Protein AF-A0A352VSC0-F1 (afdb_monomer_lite)

Foldseek 3Di:
DPDDPDPDDDDPPQLCCCVVPVPPVRWDWDWDWDWAAADVVPPDWDDPDQWIWDHDPGTITTDGGTHTRDDDPDDDPVRVVVRVVVVVVVVVVVD

Radius of gyration: 18.79 Å; chains: 1; bounding box: 51×26×47 Å

Secondary structure (DSSP, 8-state):
-TT---S------GGGHHHHH--TT---EE---EEEPP-TT----EEETTEEEEEETTEEEEE---EET----S--HHHHHHHHHHHHHHHHTT-

Sequence (95 aa):
MLALPEALIVNCTGLGSKELFGDDELIPIKGQLTVLLPQPEVDYLIGASGLSMIPRQDGILLGQTWERGESSLEPNATEAQRVMDGLTQFFADME

Structure (mmCIF, N/CA/C/O backbone):
data_AF-A0A352VSC0-F1
#
_entry.id   AF-A0A352VSC0-F1
#
loop_
_atom_site.group_PDB
_atom_site.id
_atom_site.type_symbol
_atom_site.label_atom_id
_atom_site.label_alt_id
_atom_site.label_comp_id
_atom_site.label_asym_id
_atom_site.label_entity_id
_atom_site.label_seq_id
_atom_site.pdbx_PDB_ins_code
_atom_site.Cartn_x
_atom_site.Cartn_y
_atom_site.Cartn_z
_atom_site.occupancy
_atom_site.B_iso_or_equiv
_atom_site.auth_seq_id
_atom_site.auth_comp_id
_atom_site.auth_asym_id
_atom_site.auth_atom_id
_atom_site.pdbx_PDB_model_num
ATOM 1 N N . MET A 1 1 ? -20.911 5.347 23.620 1.00 53.41 1 MET A N 1
ATOM 2 C CA . MET A 1 1 ? -20.990 3.951 23.133 1.00 53.41 1 MET A CA 1
ATOM 3 C C . MET A 1 1 ? -22.152 3.139 23.725 1.00 53.41 1 MET A C 1
ATOM 5 O O . MET A 1 1 ? -22.608 2.220 23.068 1.00 53.41 1 MET A O 1
ATOM 9 N N . LEU A 1 2 ? -22.693 3.479 24.904 1.00 55.59 2 LEU A N 1
ATOM 10 C CA . LEU A 1 2 ? -23.771 2.725 25.582 1.00 55.59 2 LEU A CA 1
ATOM 11 C C . LEU A 1 2 ? -25.211 2.975 25.051 1.00 55.59 2 LEU A C 1
ATOM 13 O O . LEU A 1 2 ? -26.152 2.950 25.835 1.00 55.59 2 LEU A O 1
ATOM 17 N N . ALA A 1 3 ? -25.407 3.263 23.759 1.00 75.00 3 ALA A N 1
ATOM 18 C CA . ALA A 1 3 ? -26.723 3.682 23.233 1.00 75.00 3 ALA A CA 1
ATOM 19 C C . ALA A 1 3 ? -27.174 2.982 21.939 1.00 75.00 3 ALA A C 1
ATOM 21 O O . ALA A 1 3 ? -28.207 3.350 21.385 1.00 75.00 3 ALA A O 1
ATOM 22 N N . LEU A 1 4 ? -26.415 2.007 21.439 1.00 84.38 4 LEU A N 1
ATOM 23 C CA . LEU A 1 4 ? -26.784 1.291 20.221 1.00 84.38 4 LEU A CA 1
ATOM 24 C C . LEU A 1 4 ? -27.733 0.124 20.552 1.00 84.38 4 LEU A C 1
ATOM 26 O O . LEU A 1 4 ? -27.473 -0.595 21.520 1.00 84.38 4 LEU A O 1
ATOM 30 N N . PRO A 1 5 ? -28.842 -0.048 19.808 1.00 89.00 5 PRO A N 1
ATOM 31 C CA . PRO A 1 5 ? -29.795 -1.136 20.034 1.00 89.00 5 PRO A CA 1
ATOM 32 C C . PRO A 1 5 ? -29.252 -2.516 19.625 1.00 89.00 5 PRO A C 1
ATOM 34 O O . PRO A 1 5 ? -29.835 -3.535 19.995 1.00 89.00 5 PRO A O 1
ATOM 37 N N . GLU A 1 6 ? -28.163 -2.575 18.857 1.00 93.31 6 GLU A N 1
ATOM 38 C CA . GLU A 1 6 ? -27.540 -3.817 18.411 1.00 93.31 6 GLU A CA 1
ATOM 39 C C . GLU A 1 6 ? -26.897 -4.588 19.574 1.00 93.31 6 GLU A C 1
ATOM 41 O O . GLU A 1 6 ? -26.112 -4.054 20.356 1.00 93.31 6 GLU A O 1
ATOM 46 N N . ALA A 1 7 ? -27.178 -5.892 19.650 1.00 92.69 7 ALA A N 1
ATOM 47 C CA . ALA A 1 7 ? -26.654 -6.766 20.703 1.00 92.69 7 ALA A CA 1
ATOM 48 C C . ALA A 1 7 ? -25.159 -7.115 20.543 1.00 92.69 7 ALA A C 1
ATOM 50 O O . ALA A 1 7 ? -24.527 -7.565 21.498 1.00 92.69 7 ALA A O 1
ATOM 51 N N . LEU A 1 8 ? -24.599 -6.942 19.341 1.00 93.38 8 LEU A N 1
ATOM 52 C CA . LEU A 1 8 ? -23.199 -7.211 19.022 1.00 93.38 8 LEU A CA 1
ATOM 53 C C . LEU A 1 8 ? -22.705 -6.210 17.978 1.00 93.38 8 LEU A C 1
ATOM 55 O O . LEU A 1 8 ? -23.382 -5.956 16.985 1.00 93.38 8 LEU A O 1
ATOM 59 N N . ILE A 1 9 ? -21.487 -5.711 18.179 1.00 92.19 9 ILE A N 1
ATOM 60 C CA . ILE A 1 9 ? -20.781 -4.850 17.231 1.00 92.19 9 ILE A CA 1
ATOM 61 C C . ILE A 1 9 ? -19.433 -5.497 16.924 1.00 92.19 9 ILE A C 1
ATOM 63 O O . ILE A 1 9 ? -18.682 -5.836 17.837 1.00 92.19 9 ILE A O 1
ATOM 67 N N . VAL A 1 10 ? -19.118 -5.641 15.637 1.00 95.31 10 VAL A N 1
ATOM 68 C CA . VAL A 1 10 ? -17.796 -6.068 15.167 1.00 95.31 10 VAL A CA 1
ATOM 69 C C . VAL A 1 10 ? -17.082 -4.843 14.600 1.00 95.31 10 VAL A C 1
ATOM 71 O O . VAL A 1 10 ? -17.478 -4.311 13.565 1.00 95.31 10 VAL A O 1
ATOM 74 N N . ASN A 1 11 ? -16.049 -4.366 15.296 1.00 94.12 11 ASN A N 1
ATOM 75 C CA . ASN A 1 11 ? -15.253 -3.230 14.838 1.00 94.12 11 ASN A CA 1
ATOM 76 C C . ASN A 1 11 ? -14.201 -3.683 13.805 1.00 94.12 11 ASN A C 1
ATOM 78 O O . ASN A 1 11 ? -13.231 -4.348 14.159 1.00 94.12 11 ASN A O 1
ATOM 82 N N . CYS A 1 12 ? -14.375 -3.285 12.541 1.00 97.00 12 CYS A N 1
ATOM 83 C CA . C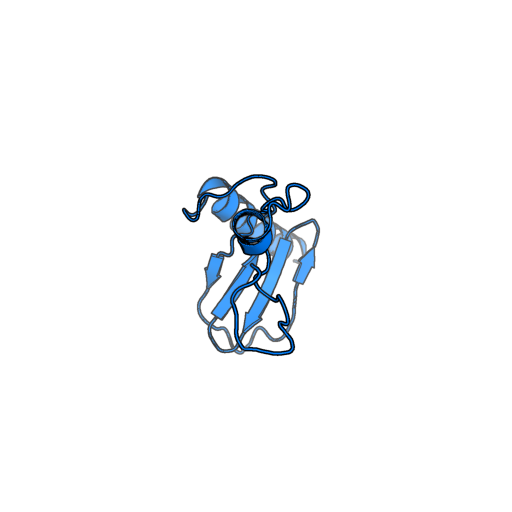YS A 1 12 ? -13.432 -3.527 11.438 1.00 97.00 12 CYS A CA 1
ATOM 84 C C . CYS A 1 12 ? -12.984 -2.221 10.760 1.00 97.00 12 CYS A C 1
ATOM 86 O O . CYS A 1 12 ? -12.752 -2.183 9.555 1.00 97.00 12 CYS A O 1
ATOM 88 N N . THR A 1 13 ? -12.898 -1.127 11.518 1.00 96.88 13 THR A N 1
ATOM 89 C CA . THR A 1 13 ? -12.639 0.221 10.972 1.00 96.88 13 THR A CA 1
ATOM 90 C C . THR A 1 13 ? -11.164 0.518 10.679 1.00 96.88 13 THR A C 1
ATOM 92 O O . THR A 1 13 ? -10.832 1.613 10.223 1.00 96.88 13 THR A O 1
ATOM 95 N N . GLY A 1 14 ? -10.268 -0.449 10.908 1.00 96.69 14 GLY A N 1
ATOM 96 C CA . GLY A 1 14 ? -8.836 -0.316 10.631 1.00 96.69 14 GLY A CA 1
ATOM 97 C C . GLY A 1 14 ? -8.222 0.883 11.354 1.00 96.69 14 GLY A C 1
ATOM 98 O O . GLY A 1 14 ? -8.498 1.107 12.531 1.00 96.69 14 GLY A O 1
ATOM 99 N N . LEU A 1 15 ? -7.437 1.692 10.633 1.00 96.50 15 LEU A N 1
ATOM 100 C CA . LEU A 1 15 ? -6.800 2.900 11.176 1.00 96.50 15 LEU A CA 1
ATOM 101 C C . LEU A 1 15 ? -7.811 3.894 11.790 1.00 96.50 15 LEU A C 1
ATOM 103 O O . LEU A 1 15 ? -7.462 4.628 12.710 1.00 96.50 15 LEU A O 1
ATOM 107 N N . GLY A 1 16 ? -9.075 3.878 11.349 1.00 96.62 16 GLY A N 1
ATOM 108 C CA . GLY A 1 16 ? -10.144 4.706 11.918 1.00 96.62 16 GLY A CA 1
ATOM 109 C C . GLY A 1 16 ? -10.498 4.371 13.372 1.00 96.62 16 GLY A C 1
ATOM 110 O O . GLY A 1 16 ? -11.094 5.201 14.056 1.00 96.62 16 GLY A O 1
ATOM 111 N N . SER A 1 17 ? -10.095 3.199 13.882 1.00 97.00 17 SER A N 1
ATOM 112 C CA . SER A 1 17 ? -10.278 2.847 15.297 1.00 97.00 17 SER A CA 1
ATOM 113 C C . SER A 1 17 ? -9.538 3.787 16.246 1.00 97.00 17 SER A C 1
ATOM 115 O O . SER A 1 17 ? -10.009 3.986 17.364 1.00 97.00 17 SER A O 1
ATOM 117 N N . LYS A 1 18 ? -8.455 4.427 15.783 1.00 95.44 18 LYS A N 1
ATOM 118 C CA . LYS A 1 18 ? -7.762 5.474 16.537 1.00 95.44 18 LYS A CA 1
ATOM 119 C C . LYS A 1 18 ? -8.714 6.590 16.958 1.00 95.44 18 LYS A C 1
ATOM 121 O O . LYS A 1 18 ? -8.828 6.887 18.139 1.00 95.44 18 LYS A O 1
ATOM 126 N N . GLU A 1 19 ? -9.445 7.152 15.998 1.00 95.56 19 GLU A N 1
ATOM 127 C CA . GLU A 1 19 ? -10.389 8.247 16.246 1.00 95.56 19 GLU A CA 1
ATOM 128 C C . GLU A 1 19 ? -11.642 7.759 16.986 1.00 95.56 19 GLU A C 1
ATOM 130 O O . GLU A 1 19 ? -12.123 8.404 17.913 1.00 95.56 19 GLU A O 1
ATOM 135 N N . LEU A 1 20 ? -12.179 6.598 16.594 1.00 95.00 20 LEU A N 1
ATOM 136 C CA . LEU A 1 20 ? -13.457 6.107 17.120 1.00 95.00 20 LEU A CA 1
ATOM 137 C C . LEU A 1 20 ? -13.374 5.580 18.559 1.00 95.00 20 LEU A C 1
ATOM 139 O O . LEU A 1 20 ? -14.362 5.663 19.291 1.00 95.00 20 LEU A O 1
ATOM 143 N N . PHE A 1 21 ? -12.232 5.012 18.953 1.00 94.44 21 PHE A N 1
ATOM 144 C CA . PHE A 1 21 ? -12.070 4.317 20.235 1.00 94.44 21 PHE A CA 1
ATOM 145 C C . PHE A 1 21 ? -10.868 4.800 21.056 1.00 94.44 21 PHE A C 1
ATOM 147 O O . PHE A 1 21 ? -10.647 4.270 22.143 1.00 94.44 21 PHE A O 1
ATOM 154 N N . GLY A 1 22 ? -10.122 5.806 20.586 1.00 96.06 22 GLY A N 1
ATOM 155 C CA . GLY A 1 22 ? -8.946 6.324 21.291 1.00 96.06 22 GLY A CA 1
ATOM 156 C C . GLY A 1 22 ? -7.772 5.343 21.303 1.00 96.06 22 GLY A C 1
ATOM 157 O O . GLY A 1 22 ? -7.043 5.271 22.289 1.00 96.06 22 GLY A O 1
ATOM 158 N N . ASP A 1 23 ? -7.621 4.544 20.244 1.00 97.38 23 ASP A N 1
ATOM 159 C CA . ASP A 1 23 ? -6.519 3.588 20.111 1.00 97.38 23 ASP A CA 1
ATOM 160 C C . ASP A 1 23 ? -5.245 4.288 19.602 1.00 97.38 23 ASP A C 1
ATOM 162 O O . ASP A 1 23 ? -5.006 4.414 18.396 1.00 97.38 23 ASP A O 1
ATOM 166 N N . ASP A 1 24 ? -4.436 4.780 20.540 1.00 95.44 24 ASP A N 1
ATOM 167 C CA . ASP A 1 24 ? -3.201 5.515 20.252 1.00 95.44 24 ASP A CA 1
ATOM 168 C C . ASP A 1 24 ? -2.029 4.627 19.798 1.00 95.44 24 ASP A C 1
ATOM 170 O O . ASP A 1 24 ? -1.037 5.155 19.283 1.00 95.44 24 ASP A O 1
ATOM 174 N N . GLU A 1 25 ? -2.135 3.298 19.927 1.00 96.38 25 GLU A N 1
ATOM 175 C CA . GLU A 1 25 ? -1.124 2.363 19.413 1.00 96.38 25 GLU A CA 1
ATOM 176 C C . GLU A 1 25 ? -1.168 2.275 17.879 1.00 96.38 25 GLU A C 1
ATOM 178 O O . GLU A 1 25 ? -0.157 1.977 17.231 1.00 96.38 25 GLU A O 1
ATOM 183 N N . LEU A 1 26 ? -2.317 2.601 17.276 1.00 96.94 26 LEU A N 1
ATOM 184 C CA . LEU A 1 26 ? -2.467 2.680 15.831 1.00 96.94 26 LEU A CA 1
ATOM 185 C C . LEU A 1 26 ? -1.746 3.909 15.259 1.00 96.94 26 LEU A C 1
ATOM 187 O O . LEU A 1 26 ? -2.006 5.070 15.600 1.00 96.94 26 LEU A O 1
ATOM 191 N N . ILE A 1 27 ? -0.850 3.638 14.312 1.00 96.50 27 ILE A N 1
ATOM 192 C CA . ILE A 1 27 ? -0.104 4.638 13.550 1.00 96.50 27 ILE A CA 1
ATOM 193 C C . ILE A 1 27 ? -0.238 4.363 12.049 1.00 96.50 27 ILE A C 1
ATOM 195 O O . ILE A 1 27 ? -0.203 3.201 11.634 1.00 96.50 27 ILE A O 1
ATOM 199 N N . PRO A 1 28 ? -0.370 5.400 11.208 1.00 97.19 28 PRO A N 1
ATOM 200 C CA . PRO A 1 28 ? -0.357 5.206 9.769 1.00 97.19 28 PRO A CA 1
ATOM 201 C C . PRO A 1 28 ? 1.039 4.790 9.305 1.00 97.19 28 PRO A C 1
ATOM 203 O O . PRO A 1 28 ? 2.056 5.256 9.820 1.00 97.19 28 PRO A O 1
ATOM 206 N N . ILE A 1 29 ? 1.084 3.921 8.302 1.00 96.94 29 ILE A N 1
ATOM 207 C CA . ILE A 1 29 ? 2.271 3.692 7.482 1.00 96.94 29 ILE A CA 1
ATOM 208 C C . ILE A 1 29 ? 1.803 3.895 6.054 1.00 96.94 29 ILE A C 1
ATOM 210 O O . ILE A 1 29 ? 1.082 3.057 5.509 1.00 96.94 29 ILE A O 1
ATOM 214 N N . LYS A 1 30 ? 2.151 5.039 5.474 1.00 97.12 30 LYS A N 1
ATOM 215 C CA . LYS A 1 30 ? 1.744 5.360 4.114 1.00 97.12 30 LYS A CA 1
ATOM 216 C C . LYS A 1 30 ? 2.511 4.480 3.135 1.00 97.12 30 LYS A C 1
ATOM 218 O O . LYS A 1 30 ? 3.741 4.446 3.143 1.00 97.12 30 LYS A O 1
ATOM 223 N N . GLY A 1 31 ? 1.746 3.787 2.300 1.00 96.38 31 GLY A N 1
ATOM 224 C CA . GLY A 1 31 ? 2.230 3.090 1.120 1.00 96.38 31 GLY A CA 1
ATOM 225 C C . GLY A 1 31 ? 1.721 3.781 -0.136 1.00 96.38 31 GLY A C 1
ATOM 226 O O . GLY A 1 31 ? 0.563 4.190 -0.207 1.00 96.38 31 GLY A O 1
ATOM 227 N N . GLN A 1 32 ? 2.593 3.901 -1.125 1.00 96.56 32 GLN A N 1
ATOM 228 C CA . GLN A 1 32 ? 2.316 4.501 -2.418 1.00 96.56 32 GLN A CA 1
ATOM 229 C C . GLN A 1 32 ? 2.642 3.513 -3.531 1.00 96.56 32 GLN A C 1
ATOM 231 O O . GLN A 1 32 ? 3.580 2.721 -3.427 1.00 96.56 32 GLN A O 1
ATOM 236 N N . LEU A 1 33 ? 1.866 3.594 -4.610 1.00 96.69 33 LEU A N 1
ATOM 237 C CA . LEU A 1 33 ? 2.041 2.782 -5.801 1.00 96.69 33 LEU A CA 1
ATOM 238 C C . LEU A 1 33 ? 2.079 3.671 -7.044 1.00 96.69 33 LEU A C 1
ATOM 240 O O . LEU A 1 33 ? 1.266 4.587 -7.173 1.00 96.69 33 LEU A O 1
ATOM 244 N N . THR A 1 34 ? 2.973 3.353 -7.975 1.00 97.06 34 THR A N 1
ATOM 245 C CA . THR A 1 34 ? 2.887 3.824 -9.363 1.00 97.06 34 THR A CA 1
ATOM 246 C C . THR A 1 34 ? 2.160 2.754 -10.170 1.00 97.06 34 THR A C 1
ATOM 248 O O . THR A 1 34 ? 2.511 1.580 -10.085 1.00 97.06 34 THR A O 1
ATOM 251 N N . VAL A 1 35 ? 1.138 3.133 -10.937 1.00 97.19 35 VAL A N 1
ATOM 252 C CA . VAL A 1 35 ? 0.316 2.179 -11.696 1.00 97.19 35 VAL A CA 1
ATOM 253 C C . VAL A 1 35 ? 0.607 2.326 -13.183 1.00 97.19 35 VAL A C 1
ATOM 255 O O . VAL A 1 35 ? 0.313 3.365 -13.774 1.00 97.19 35 VAL A O 1
ATOM 258 N N . LEU A 1 36 ? 1.187 1.289 -13.785 1.00 97.56 36 LEU A N 1
ATOM 259 C CA . LEU A 1 36 ? 1.347 1.196 -15.234 1.00 97.56 36 LEU A CA 1
ATOM 260 C C . LEU A 1 36 ? 0.109 0.561 -15.875 1.00 97.56 36 LEU A C 1
ATOM 262 O O . LEU A 1 36 ? -0.667 -0.128 -15.209 1.00 97.56 36 LEU A O 1
ATOM 266 N N . LEU A 1 37 ? -0.042 0.748 -17.188 1.00 98.19 37 LEU A N 1
ATOM 267 C CA . LEU A 1 37 ? -1.056 0.041 -17.971 1.00 98.19 37 LEU A CA 1
ATOM 268 C C . LEU A 1 37 ? -0.860 -1.488 -17.881 1.00 98.19 37 LEU A C 1
ATOM 270 O O . LEU A 1 37 ? 0.278 -1.943 -17.727 1.00 98.19 37 LEU A O 1
ATOM 274 N N . PRO A 1 38 ? -1.942 -2.283 -17.992 1.00 97.19 38 PRO A N 1
ATOM 275 C CA . PRO A 1 38 ? -1.842 -3.739 -18.023 1.00 97.19 38 PRO A CA 1
ATOM 276 C C . PRO A 1 38 ? -0.937 -4.223 -19.163 1.00 97.19 38 PRO A C 1
ATOM 278 O O . PRO A 1 38 ? -1.047 -3.733 -20.286 1.00 97.19 38 PRO A O 1
ATOM 281 N N . GLN A 1 39 ? -0.099 -5.222 -18.882 1.00 96.75 39 GLN A N 1
ATOM 282 C CA . GLN A 1 39 ? 0.718 -5.933 -19.872 1.00 96.75 39 GLN A CA 1
ATOM 283 C C . GLN A 1 39 ? 0.455 -7.433 -19.688 1.00 96.75 39 GLN A C 1
ATOM 285 O O . GLN A 1 39 ? 0.967 -8.013 -18.729 1.00 96.75 39 GLN A O 1
ATOM 290 N N . PRO A 1 40 ? -0.410 -8.054 -20.514 1.00 94.25 40 PRO A N 1
ATOM 291 C CA . PRO A 1 40 ? -0.792 -9.464 -20.378 1.00 94.25 40 PRO A CA 1
ATOM 292 C C . PRO A 1 40 ? 0.375 -10.456 -20.405 1.00 94.25 40 PRO A C 1
ATOM 294 O O . PRO A 1 40 ? 0.243 -11.566 -19.902 1.00 94.25 40 PRO A O 1
ATOM 297 N N . GLU A 1 41 ? 1.495 -10.068 -21.006 1.00 95.94 41 GLU A N 1
ATOM 298 C CA . GLU A 1 41 ? 2.737 -10.832 -21.059 1.00 95.94 41 GLU A CA 1
ATOM 299 C C . GLU A 1 41 ? 3.508 -10.855 -19.730 1.00 95.94 41 GLU A C 1
ATOM 301 O O . GLU A 1 41 ? 4.371 -11.710 -19.546 1.00 95.94 41 GLU A O 1
ATOM 306 N N . VAL A 1 42 ? 3.208 -9.943 -18.800 1.00 96.50 42 VAL A N 1
ATOM 307 C CA . VAL A 1 42 ? 3.816 -9.911 -17.465 1.00 96.50 42 VAL A CA 1
ATOM 308 C C . VAL A 1 42 ? 2.934 -10.710 -16.508 1.00 96.50 42 VAL A C 1
ATOM 310 O O . VAL A 1 42 ? 1.978 -10.192 -15.933 1.00 96.50 42 VAL A O 1
ATOM 313 N N . ASP A 1 43 ? 3.262 -11.987 -16.325 1.00 96.00 43 ASP A N 1
ATOM 314 C CA . ASP A 1 43 ? 2.503 -12.955 -15.520 1.00 96.00 43 ASP A CA 1
ATOM 315 C C . ASP A 1 43 ? 3.205 -13.358 -14.208 1.00 96.00 43 ASP A C 1
ATOM 317 O O . ASP A 1 43 ? 2.797 -14.302 -13.527 1.00 96.00 43 ASP A O 1
ATOM 321 N N . TYR A 1 44 ? 4.239 -12.608 -13.818 1.00 95.62 44 TYR A N 1
ATOM 322 C CA . TYR A 1 44 ? 5.064 -12.870 -12.642 1.00 95.62 44 TYR A CA 1
ATOM 323 C C . TYR A 1 44 ? 5.131 -11.676 -11.685 1.00 95.62 44 TYR A C 1
ATOM 325 O O . TYR A 1 44 ? 4.904 -10.521 -12.043 1.00 95.62 44 TYR A O 1
ATOM 333 N N . LEU A 1 45 ? 5.476 -11.977 -10.434 1.00 96.38 45 LEU A N 1
ATOM 334 C CA . LEU A 1 45 ? 5.673 -11.000 -9.368 1.00 96.38 45 LEU A CA 1
ATOM 335 C C . LEU A 1 45 ? 7.164 -10.773 -9.136 1.00 96.38 45 LEU A C 1
ATOM 337 O O . LEU A 1 45 ? 7.937 -11.730 -9.120 1.00 96.38 45 LEU A O 1
ATOM 341 N N . ILE A 1 46 ? 7.548 -9.529 -8.859 1.00 94.12 46 ILE A N 1
ATOM 342 C CA . ILE A 1 46 ? 8.868 -9.202 -8.308 1.00 94.12 46 ILE A CA 1
ATOM 343 C C . ILE A 1 46 ? 8.696 -8.675 -6.890 1.00 94.12 46 ILE A C 1
ATOM 345 O O . ILE A 1 46 ? 7.822 -7.848 -6.630 1.00 94.12 46 ILE A O 1
ATOM 349 N N . GLY A 1 47 ? 9.560 -9.138 -5.990 1.00 94.12 47 GLY A N 1
ATOM 350 C CA . GLY A 1 47 ? 9.751 -8.588 -4.654 1.00 94.12 47 GLY A CA 1
ATOM 351 C C . GLY A 1 47 ? 11.237 -8.602 -4.315 1.00 94.12 47 GLY A C 1
ATOM 352 O O . GLY A 1 47 ? 11.794 -9.667 -4.062 1.00 94.12 47 GLY A O 1
ATOM 353 N N . ALA A 1 48 ? 11.888 -7.440 -4.336 1.00 86.75 48 ALA A N 1
ATOM 354 C CA . ALA A 1 48 ? 13.333 -7.327 -4.156 1.00 86.75 48 ALA A CA 1
ATOM 355 C C . ALA A 1 48 ? 13.691 -6.034 -3.421 1.00 86.75 48 ALA A C 1
ATOM 357 O O . ALA A 1 48 ? 13.301 -4.956 -3.849 1.00 86.75 48 ALA A O 1
ATOM 358 N N . SER A 1 49 ? 14.449 -6.127 -2.325 1.00 84.69 49 SER A N 1
ATOM 359 C CA . SER A 1 49 ? 15.083 -4.971 -1.660 1.00 84.69 49 SER A CA 1
ATOM 360 C C . SER A 1 49 ? 14.157 -3.769 -1.397 1.00 84.69 49 SER A C 1
ATOM 362 O O . SER A 1 49 ? 14.542 -2.620 -1.589 1.00 84.69 49 SER A O 1
ATOM 364 N N . GLY A 1 50 ? 12.920 -4.024 -0.961 1.00 87.94 50 GLY A N 1
ATOM 365 C CA . GLY A 1 50 ? 11.937 -2.965 -0.701 1.00 87.94 50 GLY A CA 1
ATOM 366 C C . GLY A 1 50 ? 11.174 -2.472 -1.940 1.00 87.94 50 GLY A C 1
ATOM 367 O O . GLY A 1 50 ? 10.427 -1.501 -1.857 1.00 87.94 50 GLY A O 1
ATOM 368 N N . LEU A 1 51 ? 11.342 -3.138 -3.079 1.00 95.50 51 LEU A N 1
ATOM 369 C CA . LEU A 1 51 ? 10.641 -2.884 -4.331 1.00 95.50 51 LEU A CA 1
ATOM 370 C C . LEU A 1 51 ? 9.733 -4.063 -4.683 1.00 95.50 51 LEU A C 1
ATOM 372 O O . LEU A 1 51 ? 10.010 -5.212 -4.332 1.00 95.50 51 LEU A O 1
ATOM 376 N N . SER A 1 52 ? 8.651 -3.779 -5.397 1.00 97.06 52 SER A N 1
ATOM 377 C CA . SER A 1 52 ? 7.701 -4.770 -5.876 1.00 97.06 52 SER A CA 1
ATOM 378 C C . SER A 1 52 ? 7.124 -4.393 -7.233 1.00 97.06 52 SER A C 1
ATOM 380 O O . SER A 1 52 ? 6.775 -3.233 -7.444 1.00 97.06 52 SER A O 1
ATOM 382 N N . MET A 1 53 ? 6.919 -5.391 -8.089 1.00 97.75 53 MET A N 1
ATOM 383 C CA . MET A 1 53 ? 6.112 -5.289 -9.304 1.00 97.75 53 MET A CA 1
ATOM 384 C C . MET A 1 53 ? 5.012 -6.347 -9.248 1.00 97.75 53 MET A C 1
ATOM 386 O O . MET A 1 53 ? 5.307 -7.534 -9.099 1.00 97.75 53 MET A O 1
ATOM 390 N N . ILE A 1 54 ? 3.755 -5.913 -9.333 1.00 97.69 54 ILE A N 1
ATOM 391 C CA . ILE A 1 54 ? 2.583 -6.776 -9.174 1.00 97.69 54 ILE A CA 1
ATOM 392 C C . ILE A 1 54 ? 1.624 -6.571 -10.351 1.00 97.69 54 ILE A C 1
ATOM 394 O O . ILE A 1 54 ? 0.896 -5.573 -10.352 1.00 97.69 54 ILE A O 1
ATOM 398 N N . PRO A 1 55 ? 1.589 -7.477 -11.347 1.00 97.44 55 PRO A N 1
ATOM 399 C CA . PRO A 1 55 ? 0.609 -7.405 -12.419 1.00 97.44 55 PRO A CA 1
ATOM 400 C C . PRO A 1 55 ? -0.796 -7.731 -11.901 1.00 97.44 55 PRO A C 1
ATOM 402 O O . PRO A 1 55 ? -1.004 -8.614 -11.067 1.00 97.44 55 PRO A O 1
ATOM 405 N N . ARG A 1 56 ? -1.777 -6.994 -12.411 1.00 95.56 56 ARG A N 1
ATOM 406 C CA . ARG A 1 56 ? -3.214 -7.160 -12.188 1.00 95.56 56 ARG A CA 1
ATOM 407 C C . ARG A 1 56 ? -3.943 -7.008 -13.520 1.00 95.56 56 ARG A C 1
ATOM 409 O O . ARG A 1 56 ? -3.393 -6.522 -14.503 1.00 95.56 56 ARG A O 1
ATOM 416 N N . GLN A 1 57 ? -5.223 -7.374 -13.533 1.00 93.88 57 GLN A N 1
ATOM 417 C CA . GLN A 1 57 ? -6.077 -7.195 -14.712 1.00 93.88 57 GLN A CA 1
ATOM 418 C C . GLN A 1 57 ? -6.218 -5.722 -15.133 1.00 93.88 57 GLN A C 1
ATOM 420 O O . GLN A 1 57 ? -6.420 -5.438 -16.308 1.00 93.88 57 GLN A O 1
ATOM 425 N N . ASP A 1 58 ? -6.124 -4.794 -14.180 1.00 94.75 58 ASP A N 1
ATOM 426 C CA . ASP A 1 58 ? -6.343 -3.358 -14.358 1.00 94.75 58 ASP A CA 1
ATOM 427 C C . ASP A 1 58 ? -5.053 -2.521 -14.387 1.00 94.75 58 ASP A C 1
ATOM 429 O O . ASP A 1 58 ? -5.120 -1.309 -14.575 1.00 94.75 58 ASP A O 1
ATOM 433 N N . GLY A 1 59 ? -3.880 -3.146 -14.260 1.00 97.25 59 GLY A N 1
ATOM 434 C CA . GLY A 1 59 ? -2.593 -2.461 -14.358 1.00 97.25 59 GLY A CA 1
ATOM 435 C C . GLY A 1 59 ? -1.454 -3.257 -13.741 1.00 97.25 59 GLY A C 1
ATOM 436 O O . GLY A 1 59 ? -1.655 -4.348 -13.216 1.00 97.25 59 GLY A O 1
ATOM 437 N N . ILE A 1 60 ? -0.251 -2.697 -13.762 1.00 98.19 60 ILE A N 1
ATOM 438 C CA . ILE A 1 60 ? 0.886 -3.240 -13.011 1.00 98.19 60 ILE A CA 1
ATOM 439 C C . ILE A 1 60 ? 1.213 -2.265 -11.892 1.00 98.19 60 ILE A C 1
ATOM 441 O O . ILE A 1 60 ? 1.497 -1.093 -12.141 1.00 98.19 60 ILE A O 1
A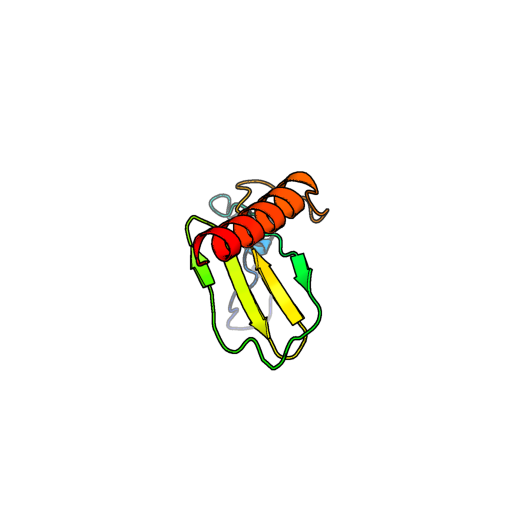TOM 445 N N . LEU A 1 61 ? 1.152 -2.746 -10.653 1.00 97.69 61 LEU A N 1
ATOM 446 C CA . LEU A 1 61 ? 1.479 -1.954 -9.476 1.00 97.69 61 LEU A CA 1
ATOM 447 C C . LEU A 1 61 ? 2.978 -2.010 -9.232 1.00 97.69 61 LEU A C 1
ATOM 449 O O . LEU A 1 61 ? 3.537 -3.089 -9.030 1.00 97.69 61 LEU A O 1
ATOM 453 N N . LEU A 1 62 ? 3.605 -0.844 -9.195 1.00 97.88 62 LEU A N 1
ATOM 454 C CA . LEU A 1 62 ? 4.992 -0.676 -8.803 1.00 97.88 62 LEU A CA 1
ATOM 455 C C . LEU A 1 62 ? 5.033 -0.073 -7.406 1.00 97.88 62 LEU A C 1
ATOM 457 O O . LEU A 1 62 ? 4.380 0.931 -7.125 1.00 97.88 62 LEU A O 1
ATOM 461 N N . GLY A 1 63 ? 5.798 -0.702 -6.531 1.00 96.19 63 GLY A N 1
ATOM 462 C CA . GLY A 1 63 ? 5.947 -0.328 -5.132 1.00 96.19 63 GLY A CA 1
ATOM 463 C C . GLY A 1 63 ? 7.294 -0.807 -4.590 1.00 96.19 63 GLY A C 1
ATOM 464 O O . GLY A 1 63 ? 8.194 -1.083 -5.372 1.00 96.19 63 GLY A O 1
ATOM 465 N N . GLN A 1 64 ? 7.487 -0.930 -3.277 1.00 92.00 64 GLN A N 1
ATOM 466 C CA . GLN A 1 64 ? 6.629 -0.371 -2.231 1.00 92.00 64 GLN A CA 1
ATOM 467 C C . GLN A 1 64 ? 7.323 0.818 -1.561 1.00 92.00 64 GLN A C 1
ATOM 469 O O . GLN A 1 64 ? 8.531 1.041 -1.690 1.00 92.00 64 GLN A O 1
ATOM 474 N N . THR A 1 65 ? 6.521 1.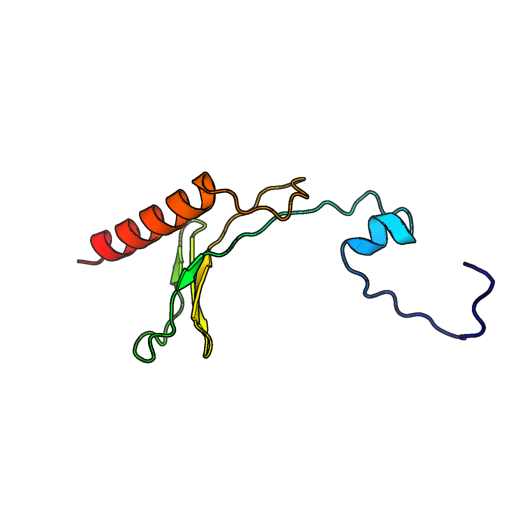591 -0.842 1.00 94.62 65 THR A N 1
ATOM 475 C CA . THR A 1 65 ? 6.974 2.670 0.031 1.00 94.62 65 THR A CA 1
ATOM 476 C C . THR A 1 65 ? 6.388 2.417 1.418 1.00 94.62 65 THR A C 1
ATOM 478 O O . THR A 1 65 ? 5.317 1.816 1.543 1.00 94.62 65 THR A O 1
ATOM 481 N N . TRP A 1 66 ? 7.103 2.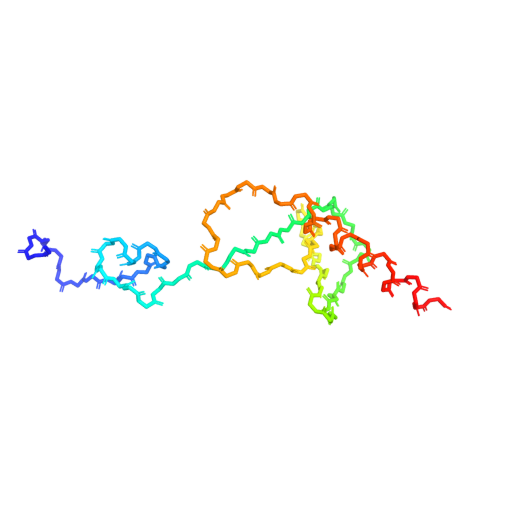833 2.463 1.00 94.56 66 TRP A N 1
ATOM 482 C CA . TRP A 1 66 ? 6.653 2.690 3.849 1.00 94.56 66 TRP A CA 1
ATOM 483 C C . TRP A 1 66 ? 7.035 3.936 4.642 1.00 94.56 66 TRP A C 1
ATOM 485 O O . TRP A 1 66 ? 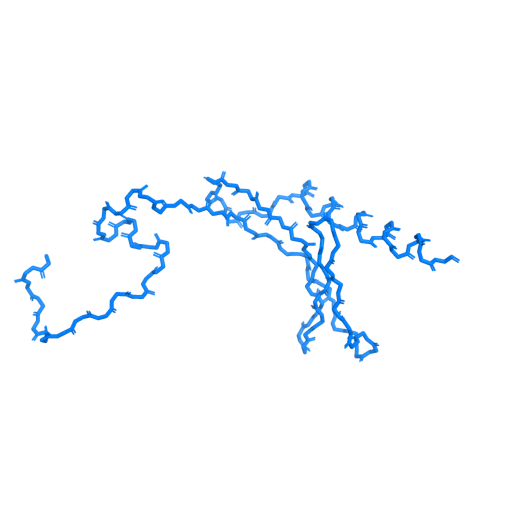8.090 4.004 5.272 1.00 94.56 66 TRP A O 1
ATOM 495 N N . GLU A 1 67 ? 6.164 4.936 4.614 1.00 95.75 67 GLU A N 1
ATOM 496 C CA . GLU A 1 67 ? 6.363 6.202 5.315 1.00 95.75 67 GLU A CA 1
ATOM 497 C C . GLU A 1 67 ? 5.612 6.155 6.655 1.00 95.75 67 GLU A C 1
ATOM 499 O O . GLU A 1 67 ? 4.402 6.376 6.746 1.00 95.75 67 GLU A O 1
ATOM 504 N N . ARG A 1 68 ? 6.328 5.778 7.721 1.00 96.31 68 ARG A N 1
ATOM 505 C CA . ARG A 1 68 ? 5.761 5.624 9.069 1.00 96.31 68 ARG A CA 1
ATOM 506 C C . ARG A 1 68 ? 5.351 6.979 9.652 1.00 96.31 68 ARG A C 1
ATOM 508 O O . ARG A 1 68 ? 6.161 7.894 9.718 1.00 96.31 68 ARG A O 1
ATOM 515 N N . GLY A 1 69 ? 4.122 7.069 10.151 1.00 96.12 69 GLY A N 1
ATOM 516 C CA . GLY A 1 69 ? 3.549 8.279 10.747 1.00 96.12 69 GLY A CA 1
ATOM 517 C C . GLY A 1 69 ? 3.024 9.293 9.728 1.00 96.12 69 GLY A C 1
ATOM 518 O O . GLY A 1 69 ? 2.370 10.255 10.124 1.00 96.12 69 GLY A O 1
ATOM 519 N N . GLU A 1 70 ? 3.252 9.071 8.435 1.00 97.06 70 GLU A N 1
ATOM 520 C CA . GLU A 1 70 ? 2.756 9.949 7.382 1.00 97.06 70 GLU A CA 1
ATOM 521 C C . GLU A 1 70 ? 1.274 9.665 7.104 1.00 97.06 70 GLU A C 1
ATOM 523 O O . GLU A 1 70 ? 0.879 8.522 6.874 1.00 97.06 70 GLU A O 1
ATOM 528 N N . SER A 1 71 ? 0.452 10.714 7.138 1.00 95.62 71 SER A N 1
ATOM 529 C CA . SER A 1 71 ? -1.009 10.638 6.956 1.00 95.62 71 SER A CA 1
ATOM 530 C C . SER A 1 71 ? -1.490 11.324 5.676 1.00 95.62 71 SER A C 1
ATOM 532 O O . SER A 1 71 ? -2.658 11.201 5.315 1.00 95.62 71 SER A O 1
ATOM 534 N N . SER A 1 72 ? -0.616 12.070 4.997 1.00 96.25 72 SER A N 1
ATOM 535 C CA . SER A 1 72 ? -0.922 12.750 3.746 1.00 96.25 72 SER A CA 1
ATOM 536 C C . SER A 1 72 ? -1.274 11.751 2.650 1.00 96.25 72 SER A C 1
ATOM 538 O O . SER A 1 72 ? -0.507 10.832 2.355 1.00 96.25 72 SER A O 1
ATOM 540 N N . LEU A 1 73 ? -2.404 11.986 1.989 1.00 96.19 73 LEU A N 1
ATOM 541 C CA . LEU A 1 73 ? -2.853 11.203 0.838 1.00 96.19 73 LEU A CA 1
ATOM 542 C C . LEU A 1 73 ? -2.205 11.656 -0.481 1.00 96.19 73 LEU A C 1
ATOM 544 O O . LEU A 1 73 ? -2.382 10.997 -1.502 1.00 96.19 73 LEU A O 1
ATOM 548 N N . GLU A 1 74 ? -1.450 12.758 -0.467 1.00 97.44 74 GLU A N 1
ATOM 549 C CA . GLU A 1 74 ? -0.788 13.284 -1.661 1.00 97.44 74 GLU A CA 1
ATOM 550 C C . GLU A 1 74 ? 0.388 12.398 -2.082 1.00 97.44 74 GLU A C 1
ATOM 552 O O . GLU A 1 74 ? 1.193 12.019 -1.224 1.00 97.44 74 GLU A O 1
ATOM 557 N N . PRO A 1 75 ? 0.559 12.087 -3.376 1.00 96.75 75 PRO A N 1
ATOM 558 C CA . PRO A 1 75 ? 1.712 11.327 -3.831 1.00 96.75 75 PRO A CA 1
ATOM 559 C C . PRO A 1 75 ? 3.047 12.021 -3.517 1.00 96.75 75 PRO A C 1
ATOM 561 O O . PRO A 1 75 ? 3.247 13.203 -3.791 1.00 96.75 75 PRO A O 1
ATOM 564 N N . ASN A 1 76 ? 3.998 11.263 -2.983 1.00 96.88 76 ASN A N 1
ATOM 565 C CA . ASN A 1 76 ? 5.386 11.654 -2.816 1.00 96.88 76 ASN A CA 1
ATOM 566 C C . ASN A 1 76 ? 6.153 11.383 -4.123 1.00 96.88 76 ASN A C 1
ATOM 568 O O . ASN A 1 76 ? 6.452 10.235 -4.464 1.00 96.88 76 ASN A O 1
ATOM 572 N N . ALA A 1 77 ? 6.472 12.446 -4.865 1.00 96.94 77 ALA A N 1
ATOM 573 C CA . ALA A 1 77 ? 7.177 12.349 -6.144 1.00 96.94 77 ALA A CA 1
ATOM 574 C C . ALA A 1 77 ? 8.582 11.729 -6.015 1.00 96.94 77 ALA A C 1
ATOM 576 O O . ALA A 1 77 ? 9.012 11.000 -6.907 1.00 96.94 77 ALA A O 1
ATOM 577 N N . THR A 1 78 ? 9.275 11.964 -4.897 1.00 96.94 78 THR A N 1
ATOM 578 C CA . THR A 1 78 ? 10.599 11.382 -4.630 1.00 96.94 78 THR A CA 1
ATOM 579 C C . THR A 1 78 ? 10.511 9.866 -4.502 1.00 96.94 78 THR A C 1
ATOM 581 O O . THR A 1 78 ? 11.301 9.146 -5.109 1.00 96.94 78 THR A O 1
ATOM 584 N N . GLU A 1 79 ? 9.517 9.367 -3.765 1.00 96.94 79 GLU A N 1
ATOM 585 C CA . GLU A 1 79 ? 9.306 7.927 -3.615 1.00 96.94 79 GLU A CA 1
ATOM 586 C C . GLU A 1 79 ? 8.840 7.268 -4.919 1.00 96.94 79 GLU A C 1
ATOM 588 O O . GLU A 1 79 ? 9.279 6.163 -5.237 1.00 96.94 79 GLU A O 1
ATOM 593 N N . ALA A 1 80 ? 8.007 7.954 -5.713 1.00 96.88 80 ALA A N 1
ATOM 594 C CA . ALA A 1 80 ? 7.623 7.474 -7.040 1.00 96.88 80 ALA A CA 1
ATOM 595 C C . ALA A 1 80 ? 8.857 7.285 -7.936 1.00 96.88 80 ALA A C 1
ATOM 597 O O . ALA A 1 80 ? 9.021 6.223 -8.536 1.00 96.88 80 ALA A O 1
ATOM 598 N N . GLN A 1 81 ? 9.748 8.281 -7.975 1.00 97.44 81 GLN A N 1
ATOM 599 C CA . GLN A 1 81 ? 10.981 8.214 -8.757 1.00 97.44 81 GLN A CA 1
ATOM 600 C C . GLN A 1 81 ? 11.912 7.106 -8.249 1.00 97.44 81 GLN A C 1
ATOM 602 O O . GLN A 1 81 ? 12.389 6.302 -9.044 1.00 97.44 81 GLN A O 1
ATOM 607 N N . ARG A 1 82 ? 12.098 6.987 -6.925 1.00 96.94 82 ARG A N 1
ATOM 608 C CA . ARG A 1 82 ? 12.919 5.931 -6.307 1.00 96.94 82 ARG A CA 1
ATOM 609 C C . ARG A 1 82 ? 12.466 4.530 -6.722 1.00 96.94 82 ARG A C 1
ATOM 611 O O . ARG A 1 82 ? 13.303 3.682 -7.022 1.00 96.94 82 ARG A O 1
ATOM 618 N N . VAL A 1 83 ? 11.156 4.276 -6.712 1.00 97.31 83 VAL A N 1
ATOM 619 C CA . VAL A 1 83 ? 10.594 2.976 -7.105 1.00 97.31 83 VAL A CA 1
ATOM 620 C C . VAL A 1 83 ? 10.805 2.713 -8.596 1.00 97.31 83 VAL A C 1
ATOM 622 O O . VAL A 1 83 ? 11.228 1.615 -8.959 1.00 97.31 83 VAL A O 1
ATOM 625 N N . MET A 1 84 ? 10.553 3.712 -9.448 1.00 97.00 84 MET A N 1
ATOM 626 C CA . MET A 1 84 ? 10.757 3.599 -10.896 1.00 97.00 84 MET A CA 1
ATOM 627 C C . MET A 1 84 ? 12.218 3.309 -11.247 1.00 97.00 84 MET A C 1
ATOM 629 O O . MET A 1 84 ? 12.494 2.366 -11.990 1.00 97.00 84 MET A O 1
ATOM 633 N N . ASP A 1 85 ? 13.149 4.078 -10.685 1.00 97.00 85 ASP A N 1
ATOM 634 C CA . ASP A 1 85 ? 14.582 3.923 -10.940 1.00 97.00 85 ASP A CA 1
ATOM 635 C C . ASP A 1 85 ? 15.090 2.581 -10.415 1.00 97.00 85 ASP A C 1
ATOM 637 O O . ASP A 1 85 ? 15.812 1.871 -11.110 1.00 97.00 85 ASP A O 1
ATOM 641 N N . GLY A 1 86 ? 14.664 2.193 -9.210 1.00 96.31 86 GLY A N 1
ATOM 642 C CA . GLY A 1 86 ? 15.077 0.938 -8.594 1.00 96.31 86 GLY A CA 1
ATOM 643 C C . GLY A 1 86 ? 14.630 -0.293 -9.381 1.00 96.31 86 GLY A C 1
ATOM 644 O O . GLY A 1 86 ? 15.419 -1.215 -9.570 1.00 96.31 86 GLY A O 1
ATOM 645 N N . LEU A 1 87 ? 13.385 -0.315 -9.869 1.00 96.62 87 LEU A N 1
ATOM 646 C CA . LEU A 1 87 ? 12.893 -1.423 -10.693 1.00 96.62 87 LEU A CA 1
ATOM 647 C C . LEU A 1 87 ? 13.523 -1.417 -12.089 1.00 96.62 87 LEU A C 1
ATOM 649 O O . LEU A 1 87 ? 13.832 -2.484 -12.610 1.00 96.62 87 LEU A O 1
ATOM 653 N N . THR A 1 88 ? 13.772 -0.238 -12.664 1.00 96.12 88 THR A N 1
ATOM 654 C CA . THR A 1 88 ? 14.505 -0.118 -13.935 1.00 96.12 88 THR A CA 1
ATOM 655 C C . THR A 1 88 ? 15.906 -0.711 -13.807 1.00 96.12 88 THR A C 1
ATOM 657 O O . THR A 1 88 ? 16.297 -1.536 -14.629 1.00 96.12 88 THR A O 1
ATOM 660 N N . GLN A 1 89 ? 16.638 -0.350 -12.749 1.00 96.12 89 GLN A N 1
ATOM 661 C CA . GLN A 1 89 ? 17.969 -0.894 -12.492 1.00 96.12 89 GLN A CA 1
ATOM 662 C C . GLN A 1 89 ? 17.925 -2.400 -12.223 1.00 96.12 89 GLN A C 1
ATOM 664 O O . GLN A 1 89 ? 18.732 -3.132 -12.780 1.00 96.12 89 GLN A O 1
ATOM 669 N N . PHE A 1 90 ? 16.958 -2.873 -11.429 1.00 95.06 90 PHE A N 1
ATOM 670 C CA . PHE A 1 90 ? 16.787 -4.301 -11.157 1.00 95.06 90 PHE A CA 1
ATOM 671 C C . PHE A 1 90 ? 16.678 -5.123 -12.447 1.00 95.06 90 PHE A C 1
ATOM 673 O O . PHE A 1 90 ? 17.322 -6.160 -12.555 1.00 95.06 90 PHE A O 1
ATOM 680 N N . PHE A 1 91 ? 15.896 -4.661 -13.428 1.00 94.00 91 PHE A N 1
ATOM 681 C CA . PHE A 1 91 ? 15.782 -5.354 -14.713 1.00 94.00 91 PHE A CA 1
ATOM 682 C C . PHE A 1 91 ? 17.030 -5.205 -15.587 1.00 94.00 91 PHE A C 1
ATOM 684 O O . PHE A 1 91 ? 17.397 -6.165 -16.255 1.00 94.00 91 PHE A O 1
ATOM 691 N N . ALA A 1 92 ? 17.703 -4.051 -15.559 1.00 95.81 92 ALA A N 1
ATOM 692 C CA . ALA A 1 92 ? 18.967 -3.864 -16.271 1.00 95.81 92 ALA A CA 1
ATOM 693 C C . ALA A 1 92 ? 20.076 -4.798 -15.750 1.00 95.81 92 ALA A C 1
ATOM 695 O O . ALA A 1 92 ? 20.889 -5.276 -16.530 1.00 95.81 92 ALA A O 1
ATOM 696 N N . ASP A 1 93 ? 20.082 -5.099 -14.448 1.00 94.56 93 ASP A N 1
ATOM 697 C CA . ASP A 1 93 ? 21.051 -6.008 -13.819 1.00 94.56 93 ASP A CA 1
ATOM 698 C C . ASP A 1 93 ? 20.781 -7.498 -14.120 1.00 94.56 93 ASP A C 1
ATOM 700 O O . ASP A 1 93 ? 21.581 -8.358 -13.746 1.00 94.56 93 ASP A O 1
ATOM 704 N N . MET A 1 94 ? 19.642 -7.826 -14.741 1.00 87.38 94 MET A N 1
ATOM 705 C CA . MET A 1 94 ? 19.293 -9.196 -15.140 1.00 87.38 94 MET A CA 1
ATOM 706 C C . MET A 1 94 ? 19.780 -9.566 -16.550 1.00 87.38 94 MET A C 1
ATOM 708 O O . MET A 1 94 ? 19.699 -10.746 -16.904 1.00 87.38 94 MET A O 1
ATOM 712 N N . GLU A 1 95 ? 20.246 -8.593 -17.340 1.00 67.75 95 GLU A N 1
ATOM 713 C CA . GLU A 1 95 ? 20.889 -8.804 -18.650 1.00 67.75 95 GLU A CA 1
ATOM 714 C C . GLU A 1 95 ? 22.367 -9.206 -18.510 1.00 67.75 95 GLU A C 1
ATOM 716 O O . GLU A 1 95 ? 22.794 -10.114 -19.266 1.00 67.75 95 GLU A O 1
#

pLDDT: mean 94.11, std 7.28, range 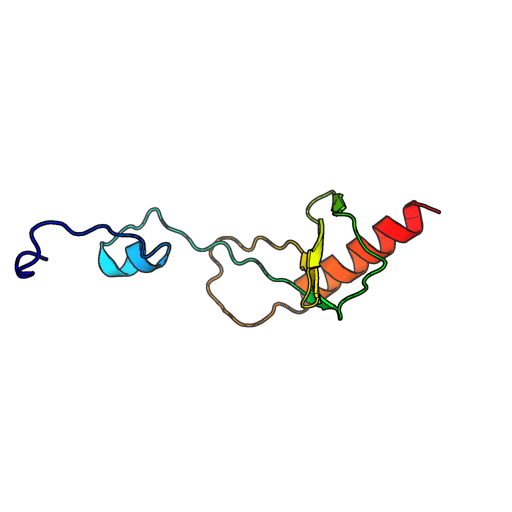[53.41, 98.19]